Protein AF-A0A819AGT7-F1 (afdb_monomer_lite)

Radius of gyration: 31.46 Å; chains: 1; bounding box: 71×94×58 Å

Sequence (135 aa):
MTSKSKTNLSSFSSIGHLSDLISQKTNNLSRPVTNTNNYESSISIDNIQKMTCSSPMRQQHSNLTVLDVYDEAALIGKDFERIIEAYGTETIRDLVPKVIRILELLELQAAKNEKEADEYIEMKTRIERLEAEKK

Structure (mmCIF, N/CA/C/O backbone):
data_AF-A0A819AGT7-F1
#
_entry.id   AF-A0A819AGT7-F1
#
loop_
_atom_site.group_PDB
_atom_site.id
_atom_site.type_symbol
_atom_site.label_atom_id
_atom_site.label_alt_id
_atom_site.label_comp_id
_atom_site.label_asym_id
_atom_site.label_entity_id
_atom_site.label_seq_id
_atom_site.pdbx_PDB_ins_code
_atom_site.Cartn_x
_atom_site.Cartn_y
_atom_site.Cartn_z
_atom_site.occupancy
_atom_site.B_iso_or_equiv
_atom_site.auth_seq_id
_atom_site.auth_comp_id
_atom_site.auth_asym_id
_atom_site.auth_atom_id
_atom_site.pdbx_PDB_model_num
ATOM 1 N N . MET A 1 1 ? -38.415 -76.285 7.150 1.00 36.94 1 MET A N 1
ATOM 2 C CA . MET A 1 1 ? -37.777 -75.314 8.063 1.00 36.94 1 MET A CA 1
ATOM 3 C C . MET A 1 1 ? -37.946 -73.919 7.470 1.00 36.94 1 MET A C 1
ATOM 5 O O . MET A 1 1 ? -37.541 -73.726 6.337 1.00 36.94 1 MET A O 1
ATOM 9 N N . THR A 1 2 ? -38.648 -73.046 8.216 1.00 37.03 2 THR A N 1
ATOM 10 C CA . THR A 1 2 ? -38.468 -71.573 8.360 1.00 37.03 2 THR A CA 1
ATOM 11 C C . THR A 1 2 ? -38.410 -70.727 7.071 1.00 37.03 2 THR A C 1
ATOM 13 O O . THR A 1 2 ? -37.452 -70.829 6.323 1.00 37.03 2 THR A O 1
ATOM 16 N N . SER A 1 3 ? -39.411 -69.930 6.676 1.00 31.73 3 SER A N 1
ATOM 17 C CA . SER A 1 3 ? -40.025 -68.716 7.275 1.00 31.73 3 SER A CA 1
ATOM 18 C C . SER A 1 3 ? -39.683 -67.455 6.454 1.00 31.73 3 SER A C 1
ATOM 20 O O . SER A 1 3 ? -38.534 -67.050 6.406 1.00 31.73 3 SER A O 1
ATOM 22 N N . LYS A 1 4 ? -40.732 -66.861 5.854 1.00 39.50 4 LYS A N 1
ATOM 23 C CA . LYS A 1 4 ? -41.038 -65.429 5.592 1.00 39.50 4 LYS A CA 1
ATOM 24 C C . LYS A 1 4 ? -39.885 -64.431 5.331 1.00 39.50 4 LYS A C 1
ATOM 26 O O . LYS A 1 4 ? -39.117 -64.154 6.236 1.00 39.50 4 LYS A O 1
ATOM 31 N N . SER A 1 5 ? -39.988 -63.657 4.240 1.00 35.53 5 SER A N 1
ATOM 32 C CA . SER A 1 5 ? -40.469 -62.260 4.334 1.00 35.53 5 SER A CA 1
ATOM 33 C C . SER A 1 5 ? -40.808 -61.654 2.963 1.00 35.53 5 SER A C 1
ATOM 35 O O . SER A 1 5 ? -40.033 -61.748 2.018 1.00 35.53 5 SER A O 1
ATOM 37 N N . LYS A 1 6 ? -41.989 -61.034 2.871 1.00 44.75 6 LYS A N 1
ATOM 38 C CA . LYS A 1 6 ? -42.416 -60.159 1.772 1.00 44.75 6 LYS A CA 1
ATOM 39 C C . LYS A 1 6 ? -41.876 -58.760 2.056 1.00 44.75 6 LYS A C 1
ATOM 41 O O . LYS A 1 6 ? -42.104 -58.272 3.159 1.00 44.75 6 LYS A O 1
ATOM 46 N N . THR A 1 7 ? -41.335 -58.066 1.061 1.00 43.47 7 THR A N 1
ATOM 47 C CA . THR A 1 7 ? -41.346 -56.596 1.063 1.00 43.47 7 THR A CA 1
ATOM 48 C C . THR A 1 7 ? -41.756 -56.073 -0.303 1.00 43.47 7 THR A C 1
ATOM 50 O O . THR A 1 7 ? -41.072 -56.265 -1.304 1.00 43.47 7 THR A O 1
ATOM 53 N N . ASN A 1 8 ? -42.925 -55.435 -0.290 1.00 33.22 8 ASN A N 1
ATOM 54 C CA . ASN A 1 8 ? -43.439 -54.513 -1.290 1.00 33.22 8 ASN A CA 1
ATOM 55 C C . ASN A 1 8 ? -42.349 -53.531 -1.738 1.00 33.22 8 ASN A C 1
ATOM 57 O O . ASN A 1 8 ? -41.789 -52.826 -0.904 1.00 33.22 8 ASN A O 1
ATOM 61 N N . LEU A 1 9 ? -42.131 -53.422 -3.045 1.00 36.72 9 LEU A N 1
ATOM 62 C CA . LEU A 1 9 ? -41.533 -52.242 -3.672 1.00 36.72 9 LEU A CA 1
ATOM 63 C C . LEU A 1 9 ? -42.642 -51.518 -4.439 1.00 36.72 9 LEU A C 1
ATOM 65 O O . LEU A 1 9 ? -42.642 -51.417 -5.661 1.00 36.72 9 LEU A O 1
ATOM 69 N N . SER A 1 10 ? -43.650 -51.075 -3.690 1.00 39.31 10 SER A N 1
ATOM 70 C CA . SER A 1 10 ? -44.588 -50.052 -4.133 1.00 39.31 10 SER A CA 1
ATOM 71 C C . SER A 1 10 ? -43.997 -48.680 -3.803 1.00 39.31 10 SER A C 1
ATOM 73 O O . SER A 1 10 ? -43.658 -48.433 -2.646 1.00 39.31 10 SER A O 1
ATOM 75 N N . SER A 1 11 ? -43.964 -47.810 -4.815 1.00 41.38 11 SER A N 1
ATOM 76 C CA . SER A 1 11 ? -43.754 -46.353 -4.750 1.00 41.38 11 SER A CA 1
ATOM 77 C C . SER A 1 11 ? -42.318 -45.840 -4.908 1.00 41.38 11 SER A C 1
ATOM 79 O O . SER A 1 11 ? -41.652 -45.440 -3.956 1.00 41.38 11 SER A O 1
ATOM 81 N N . PHE A 1 12 ? -41.897 -45.705 -6.169 1.00 42.44 12 PHE A N 1
ATOM 82 C CA . PHE A 1 12 ? -40.980 -44.638 -6.574 1.00 42.44 12 PHE A CA 1
ATOM 83 C C . PHE A 1 12 ? -41.720 -43.292 -6.506 1.00 42.44 12 PHE A C 1
ATOM 85 O O . PHE A 1 12 ? -42.309 -42.855 -7.490 1.00 42.44 12 PHE A O 1
ATOM 92 N N . SER A 1 13 ? -41.683 -42.636 -5.345 1.00 48.53 13 SER A N 1
ATOM 93 C CA . SER A 1 13 ? -42.227 -41.281 -5.156 1.00 48.53 13 SER A CA 1
ATOM 94 C C . SER A 1 13 ? -41.277 -40.406 -4.333 1.00 48.53 13 SER A C 1
ATOM 96 O O . SER A 1 13 ? -41.682 -39.842 -3.324 1.00 48.53 13 SER A O 1
ATOM 98 N N . SER A 1 14 ? -40.000 -40.301 -4.724 1.00 48.81 14 SER A N 1
ATOM 99 C CA . SER A 1 14 ? -39.005 -39.548 -3.933 1.00 48.81 14 SER A CA 1
ATOM 100 C C . SER A 1 14 ? -38.216 -38.470 -4.690 1.00 48.81 14 SER A C 1
ATOM 102 O O . SER A 1 14 ? -37.202 -38.000 -4.182 1.00 48.81 14 SER A O 1
ATOM 104 N N . ILE A 1 15 ? -38.677 -38.022 -5.864 1.00 48.75 15 ILE A N 1
ATOM 105 C CA . ILE A 1 15 ? -38.073 -36.866 -6.568 1.00 48.75 15 ILE A CA 1
ATOM 106 C C . ILE A 1 15 ? -38.764 -35.532 -6.204 1.00 48.75 15 ILE A C 1
ATOM 108 O O . ILE A 1 15 ? -38.208 -34.466 -6.439 1.00 48.75 15 ILE A O 1
ATOM 112 N N . GLY A 1 16 ? -39.919 -35.563 -5.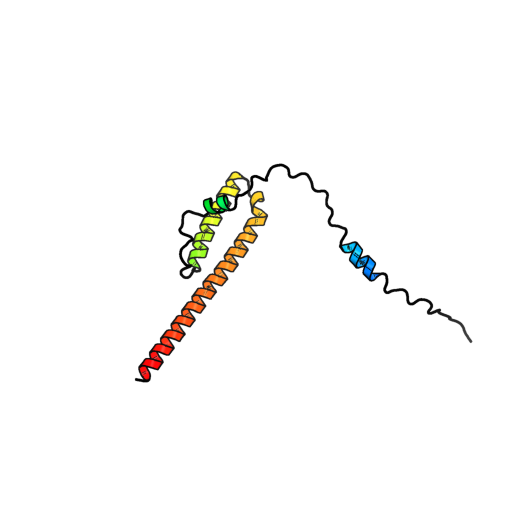527 1.00 51.03 16 GLY A N 1
ATOM 113 C CA . GLY A 1 16 ? -40.652 -34.352 -5.123 1.00 51.03 16 GLY A CA 1
ATOM 114 C C . GLY A 1 16 ? -40.109 -33.614 -3.891 1.00 51.03 16 GLY A C 1
ATOM 115 O O . GLY A 1 16 ? -40.548 -32.509 -3.618 1.00 51.03 16 GLY A O 1
ATOM 116 N N . HIS A 1 17 ? -39.156 -34.179 -3.141 1.00 50.41 17 HIS A N 1
ATOM 117 C CA . HIS A 1 17 ? -38.739 -33.598 -1.853 1.00 50.41 17 HIS A CA 1
ATOM 118 C C . HIS A 1 17 ? -37.545 -32.627 -1.947 1.00 50.41 17 HIS A C 1
ATOM 120 O O . HIS A 1 17 ? -37.251 -31.918 -0.984 1.00 50.41 17 HIS A O 1
ATOM 126 N N . LEU A 1 18 ? -36.848 -32.586 -3.092 1.00 46.69 18 LEU A N 1
ATOM 127 C CA . LEU A 1 18 ? -35.706 -31.686 -3.309 1.00 46.69 18 LEU A CA 1
ATOM 128 C C . LEU A 1 18 ? -36.130 -30.297 -3.809 1.00 46.69 18 LEU A C 1
ATOM 130 O O . LEU A 1 18 ? -35.491 -29.315 -3.435 1.00 46.69 18 LEU A O 1
ATOM 134 N N . SER A 1 19 ? -37.218 -30.182 -4.582 1.00 52.31 19 SER A N 1
ATOM 135 C CA . SER A 1 19 ? -37.770 -28.877 -4.988 1.00 52.31 19 SER A CA 1
ATOM 136 C C . SER A 1 19 ? -38.239 -28.071 -3.780 1.00 52.31 19 SER A C 1
ATOM 138 O O . SER A 1 19 ? -37.937 -26.885 -3.665 1.00 52.31 19 SER A O 1
ATOM 140 N N . ASP A 1 20 ? -38.876 -28.745 -2.824 1.00 53.84 20 ASP A N 1
ATOM 141 C CA . ASP A 1 20 ? -39.436 -28.103 -1.636 1.00 53.84 20 ASP A CA 1
ATOM 142 C C . ASP A 1 20 ? -38.340 -27.635 -0.669 1.00 53.84 20 ASP A C 1
ATOM 144 O O . ASP A 1 20 ? -38.510 -26.632 0.025 1.00 53.84 20 ASP A O 1
ATOM 148 N N . LEU A 1 21 ? -37.180 -28.305 -0.659 1.00 47.47 21 LEU A N 1
ATOM 149 C CA . LEU A 1 21 ? -36.016 -27.889 0.128 1.00 47.47 21 LEU A CA 1
ATOM 150 C C . LEU A 1 21 ? -35.291 -26.682 -0.494 1.00 47.47 21 LEU A C 1
ATOM 152 O O . LEU A 1 21 ? -34.755 -25.843 0.232 1.00 47.47 21 LEU A O 1
ATOM 156 N N . ILE A 1 22 ? -35.304 -26.560 -1.827 1.00 51.69 22 ILE A N 1
ATOM 157 C CA . ILE A 1 22 ? -34.738 -25.408 -2.546 1.00 51.69 22 ILE A CA 1
ATOM 158 C C . ILE A 1 22 ? -35.642 -24.176 -2.376 1.00 51.69 22 ILE A C 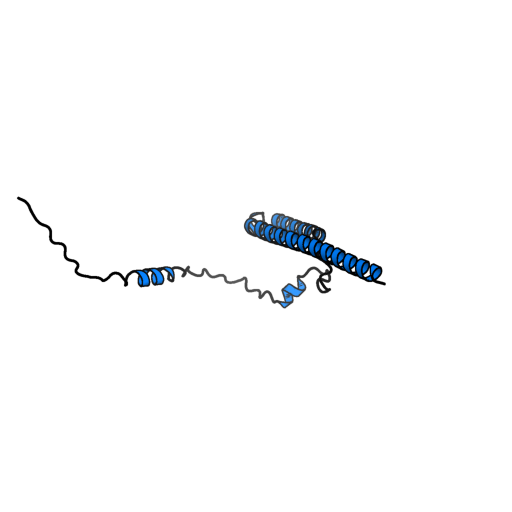1
ATOM 160 O O . ILE A 1 22 ? -35.135 -23.096 -2.071 1.00 51.69 22 ILE A O 1
ATOM 164 N N . SER A 1 23 ? -36.969 -24.334 -2.453 1.00 48.66 23 SER A N 1
ATOM 165 C CA . SER A 1 23 ? -37.925 -23.237 -2.221 1.00 48.66 23 SER A CA 1
ATOM 166 C C . SER A 1 23 ? -37.994 -22.771 -0.761 1.00 48.66 23 SER A C 1
ATOM 168 O O . SER A 1 23 ? -38.273 -21.602 -0.501 1.00 48.66 23 SER A O 1
ATOM 170 N N . GLN A 1 24 ? -37.698 -23.636 0.215 1.00 45.56 24 GLN A N 1
ATOM 171 C CA . GLN A 1 24 ? -37.652 -23.227 1.625 1.00 45.56 24 GLN A CA 1
ATOM 172 C C . GLN A 1 24 ? -36.394 -22.421 1.989 1.00 45.56 24 GLN A C 1
ATOM 174 O O . GLN A 1 24 ? -36.435 -21.623 2.928 1.00 45.56 24 GLN A O 1
ATOM 179 N N . LYS A 1 25 ? -35.292 -22.541 1.230 1.00 47.53 25 LYS A N 1
ATOM 180 C CA . LYS A 1 25 ? -34.066 -21.759 1.479 1.00 47.53 25 LYS A CA 1
ATOM 181 C C . LYS A 1 25 ? -34.145 -20.317 0.957 1.00 47.53 25 LYS A C 1
ATOM 183 O O . LYS A 1 25 ? -33.362 -19.479 1.396 1.00 47.53 25 LYS A O 1
ATOM 188 N N . THR A 1 26 ? -35.108 -19.997 0.090 1.00 48.06 26 THR A N 1
ATOM 189 C CA . THR A 1 26 ? -35.283 -18.647 -0.479 1.00 48.06 26 THR A CA 1
ATOM 190 C C . THR A 1 26 ? -36.274 -17.759 0.280 1.00 48.06 26 THR A C 1
ATOM 192 O O . THR A 1 26 ? -36.392 -16.587 -0.055 1.00 48.06 26 THR A O 1
ATOM 195 N N . ASN A 1 27 ? -36.950 -18.262 1.322 1.00 45.06 27 ASN A N 1
ATOM 196 C CA . ASN A 1 27 ? -38.020 -17.527 2.020 1.00 45.06 27 ASN A CA 1
ATOM 197 C C . ASN A 1 27 ? -37.680 -17.052 3.447 1.00 45.06 27 ASN A C 1
ATOM 199 O O . ASN A 1 27 ? -38.562 -16.582 4.157 1.00 45.06 27 ASN A O 1
ATOM 203 N N . ASN A 1 28 ? -36.413 -17.102 3.872 1.00 47.22 28 ASN A N 1
ATOM 204 C CA . ASN A 1 28 ? -35.987 -16.614 5.194 1.00 47.22 28 ASN A CA 1
ATOM 205 C C . ASN A 1 28 ? -34.991 -15.446 5.126 1.00 47.22 28 ASN A C 1
ATOM 207 O O . ASN A 1 28 ? -33.989 -15.431 5.833 1.00 47.22 28 ASN A O 1
ATOM 211 N N . LEU A 1 29 ? -35.285 -14.434 4.303 1.00 46.97 29 LEU A N 1
ATOM 212 C CA . LEU A 1 29 ? -34.628 -13.124 4.392 1.00 46.97 29 LEU A CA 1
ATOM 213 C C . LEU A 1 29 ? -35.639 -11.962 4.350 1.00 46.97 29 LEU A C 1
ATOM 215 O O . LEU A 1 29 ? -35.412 -10.945 3.712 1.00 46.97 29 LEU A O 1
ATOM 219 N N . SER A 1 30 ? -36.765 -12.095 5.053 1.00 42.97 30 SER A N 1
ATOM 220 C CA . SER A 1 30 ? -37.563 -10.933 5.471 1.00 42.97 30 SER A CA 1
ATOM 221 C C . SER A 1 30 ? -37.317 -10.680 6.954 1.00 42.97 30 SER A C 1
ATOM 223 O O . SER A 1 30 ? -38.073 -11.124 7.814 1.00 42.97 30 SER A O 1
ATOM 225 N N . ARG A 1 31 ? -36.214 -9.990 7.267 1.00 41.44 31 ARG A N 1
ATOM 226 C CA . ARG A 1 31 ? -36.105 -9.286 8.552 1.00 41.44 31 ARG A CA 1
ATOM 227 C C . ARG A 1 31 ? -36.977 -8.028 8.473 1.00 41.44 31 ARG A C 1
ATOM 229 O O . ARG A 1 31 ? -36.971 -7.374 7.430 1.00 41.44 31 ARG A O 1
ATOM 236 N N . PRO A 1 32 ? -37.701 -7.664 9.544 1.00 38.88 32 PRO A N 1
ATOM 237 C CA . PRO A 1 32 ? -38.432 -6.409 9.581 1.00 38.88 32 PRO A CA 1
ATOM 238 C C . PRO A 1 32 ? -37.431 -5.255 9.460 1.00 38.88 32 PRO A C 1
ATOM 240 O O . PRO A 1 32 ? -36.486 -5.155 10.244 1.00 38.88 32 PRO A O 1
ATOM 243 N N . VAL A 1 33 ? -37.629 -4.414 8.445 1.00 39.31 33 VAL A N 1
ATOM 244 C CA . VAL A 1 33 ? -36.900 -3.160 8.251 1.00 39.31 33 VAL A CA 1
ATOM 245 C C . VAL A 1 33 ? -37.268 -2.246 9.415 1.00 39.31 33 VAL A C 1
ATOM 247 O O . VAL A 1 33 ? -38.360 -1.682 9.462 1.00 39.31 33 VAL A O 1
ATOM 250 N N . THR A 1 34 ? -36.378 -2.125 10.396 1.00 42.00 34 THR A N 1
ATOM 251 C CA . THR A 1 34 ? -36.460 -1.035 11.363 1.00 42.00 34 THR A CA 1
ATOM 252 C C . THR A 1 34 ? -36.144 0.255 10.625 1.00 42.00 34 THR A C 1
ATOM 254 O O . THR A 1 34 ? -35.041 0.427 10.117 1.00 42.00 34 THR A O 1
ATOM 257 N N . ASN A 1 35 ? -37.154 1.114 10.564 1.00 38.88 35 ASN A N 1
ATOM 258 C CA . ASN A 1 35 ? -37.131 2.526 10.215 1.00 38.88 35 ASN A CA 1
ATOM 259 C C . ASN A 1 35 ? -35.754 3.200 10.413 1.00 38.88 35 ASN A C 1
ATOM 261 O O . ASN A 1 35 ? -35.394 3.573 11.527 1.00 38.88 35 ASN A O 1
ATOM 265 N N . THR A 1 36 ? -35.009 3.372 9.320 1.00 36.28 36 THR A N 1
ATOM 266 C CA . THR A 1 36 ? -33.834 4.247 9.228 1.00 36.28 36 THR A CA 1
ATOM 267 C C . THR A 1 36 ? -34.243 5.562 8.572 1.00 36.28 36 THR A C 1
ATOM 269 O O . THR A 1 36 ? -33.771 5.906 7.490 1.00 36.28 36 THR A O 1
ATOM 272 N N . ASN A 1 37 ? -35.154 6.302 9.199 1.00 41.25 37 ASN A N 1
ATOM 273 C CA . ASN A 1 37 ? -35.323 7.705 8.853 1.00 41.25 37 ASN A CA 1
ATOM 274 C C . ASN A 1 37 ? -34.125 8.491 9.404 1.00 41.25 37 ASN A C 1
ATOM 276 O O . ASN A 1 37 ? -33.892 8.484 10.613 1.00 41.25 37 ASN A O 1
ATOM 280 N N . ASN A 1 38 ? -33.448 9.204 8.493 1.00 39.31 38 ASN A N 1
ATOM 281 C CA . ASN A 1 38 ? -32.563 10.366 8.708 1.00 39.31 38 ASN A CA 1
ATOM 282 C C . ASN A 1 38 ? -31.050 10.198 8.478 1.00 39.31 38 ASN A C 1
ATOM 284 O O . ASN A 1 38 ? -30.265 10.830 9.180 1.00 39.31 38 ASN A O 1
ATOM 288 N N . TYR A 1 39 ? -30.630 9.472 7.435 1.00 38.66 39 TYR A N 1
ATOM 289 C CA . TYR A 1 39 ? -29.280 9.658 6.861 1.00 38.66 39 TYR A CA 1
ATOM 290 C C . TYR A 1 39 ? -29.250 9.749 5.328 1.00 38.66 39 TYR A C 1
ATOM 292 O O . TYR A 1 39 ? -28.176 9.687 4.739 1.00 38.66 39 TYR A O 1
ATOM 300 N N . GLU A 1 40 ? -30.388 9.963 4.660 1.00 37.44 40 GLU A N 1
ATOM 301 C CA . GLU A 1 40 ? -30.391 10.422 3.263 1.00 37.44 40 GLU A CA 1
ATOM 302 C C . GLU A 1 40 ? -30.163 11.940 3.203 1.00 37.44 40 GLU A C 1
ATOM 304 O O . GLU A 1 40 ? -30.944 12.704 2.643 1.00 37.44 40 GLU A O 1
ATOM 309 N N . SER A 1 41 ? -29.044 12.399 3.759 1.00 44.81 41 SER A N 1
ATOM 310 C CA . SER A 1 41 ? -28.361 13.503 3.095 1.00 44.81 41 SER A CA 1
ATOM 311 C C . SER A 1 41 ? -27.726 12.860 1.878 1.00 44.81 41 SER A C 1
ATOM 313 O O . SER A 1 41 ? -26.721 12.167 2.012 1.00 44.81 41 SER A O 1
ATOM 315 N N . SER A 1 42 ? -28.362 13.008 0.716 1.00 48.53 42 SER A N 1
ATOM 316 C CA . SER A 1 42 ? -27.818 12.578 -0.568 1.00 48.53 42 SER A CA 1
ATOM 317 C C . SER A 1 42 ? -26.338 12.953 -0.623 1.00 48.53 42 SER A C 1
ATOM 319 O O . SER A 1 42 ? -25.992 14.136 -0.728 1.00 48.53 42 SER A O 1
ATOM 321 N N . ILE A 1 43 ? -25.453 11.963 -0.511 1.00 49.66 43 ILE A N 1
ATOM 322 C CA . ILE A 1 43 ? -24.047 12.153 -0.834 1.00 49.66 43 ILE A CA 1
ATOM 323 C C . ILE A 1 43 ? -24.055 12.355 -2.345 1.00 49.66 43 ILE A C 1
ATOM 325 O O . ILE A 1 43 ? -24.042 11.391 -3.106 1.00 49.66 43 ILE A O 1
ATOM 329 N N . SER A 1 44 ? -24.205 13.609 -2.785 1.00 52.25 44 SER A N 1
ATOM 330 C CA . SER A 1 44 ? -24.093 13.928 -4.201 1.00 52.25 44 SER A CA 1
ATOM 331 C C . SER A 1 44 ? -22.732 13.416 -4.647 1.00 52.25 44 SER A C 1
ATOM 333 O O . SER A 1 44 ? -21.734 13.652 -3.962 1.00 52.25 44 SER A O 1
ATOM 335 N N . ILE A 1 45 ? -22.667 12.710 -5.771 1.00 50.56 45 ILE A N 1
ATOM 336 C CA . ILE A 1 45 ? -21.385 12.278 -6.345 1.00 50.56 45 ILE A CA 1
ATOM 337 C C . ILE A 1 45 ? -20.476 13.507 -6.551 1.00 50.56 45 ILE A C 1
ATOM 339 O O . ILE A 1 45 ? -19.268 13.446 -6.323 1.00 50.56 45 ILE A O 1
ATOM 343 N N . ASP A 1 46 ? -21.083 14.666 -6.811 1.00 51.31 46 ASP A N 1
ATOM 344 C CA . ASP A 1 46 ? -20.421 15.972 -6.868 1.00 51.31 46 ASP A CA 1
ATOM 345 C C . ASP A 1 46 ? -19.731 16.373 -5.550 1.00 51.31 46 ASP A C 1
ATOM 347 O O . ASP A 1 46 ? -18.699 17.046 -5.558 1.00 51.31 46 ASP A O 1
ATOM 351 N N . ASN A 1 47 ? -20.273 15.947 -4.404 1.00 46.75 47 ASN A N 1
ATOM 352 C CA . ASN A 1 47 ? -19.721 16.226 -3.079 1.00 46.75 47 ASN A CA 1
ATOM 353 C C . ASN A 1 47 ? -18.551 15.295 -2.730 1.00 46.75 47 ASN A C 1
ATOM 355 O O . ASN A 1 47 ? -17.639 15.734 -2.035 1.00 46.75 47 ASN A O 1
ATOM 359 N N . ILE A 1 48 ? -18.518 14.060 -3.250 1.00 50.88 48 ILE A N 1
ATOM 360 C CA . ILE A 1 48 ? -17.341 13.171 -3.137 1.00 50.88 48 ILE A CA 1
ATOM 361 C C . ILE A 1 48 ? -16.161 13.793 -3.885 1.00 50.88 48 ILE A C 1
ATOM 363 O O . ILE A 1 48 ? -15.044 13.836 -3.377 1.00 50.88 48 ILE A O 1
ATOM 367 N N . GLN A 1 49 ? -16.425 14.375 -5.054 1.00 47.94 49 GLN A N 1
ATOM 368 C CA . GLN A 1 49 ? -15.410 15.041 -5.867 1.00 47.94 49 GLN A CA 1
ATOM 369 C C . GLN A 1 49 ? -14.858 16.330 -5.227 1.00 47.94 49 GLN A C 1
ATOM 371 O O . GLN A 1 49 ? -13.780 16.782 -5.599 1.00 47.94 49 GLN A O 1
ATOM 376 N N . LYS A 1 50 ? -15.572 16.915 -4.254 1.00 49.16 50 LYS A N 1
ATOM 377 C CA . LYS A 1 50 ? -15.087 18.016 -3.399 1.00 49.16 50 LYS A CA 1
ATOM 378 C C . LYS A 1 50 ? -14.325 17.548 -2.156 1.00 49.16 50 LYS A C 1
ATOM 380 O O . LYS A 1 50 ? -13.686 18.371 -1.508 1.00 49.16 50 LYS A O 1
ATOM 385 N N . MET A 1 51 ? -14.417 16.263 -1.822 1.00 49.41 51 MET A N 1
ATOM 386 C CA . MET A 1 51 ? -13.805 15.638 -0.646 1.00 49.41 51 MET A CA 1
ATOM 387 C C . MET A 1 51 ? -12.502 14.901 -0.986 1.00 49.41 51 MET A C 1
ATOM 389 O O . MET A 1 51 ? -11.837 14.386 -0.094 1.00 49.41 51 MET A O 1
ATOM 393 N N . THR A 1 52 ? -12.117 14.862 -2.264 1.00 50.59 52 THR A N 1
ATOM 394 C CA . THR A 1 52 ? -10.787 14.416 -2.678 1.00 50.59 52 THR A CA 1
ATOM 395 C C . THR A 1 52 ? -9.761 15.445 -2.219 1.00 50.59 52 THR A C 1
ATOM 397 O O . THR A 1 52 ? -9.891 16.626 -2.554 1.00 50.59 52 THR A O 1
ATOM 400 N N . CYS A 1 53 ? -8.756 14.995 -1.468 1.00 45.97 53 CYS A N 1
ATOM 401 C CA . CYS A 1 53 ? -7.581 15.773 -1.090 1.00 45.97 53 CYS A CA 1
ATOM 402 C C . CYS A 1 53 ? -7.115 16.630 -2.275 1.00 45.97 53 CYS A C 1
ATOM 404 O O . CYS A 1 53 ? -7.016 16.133 -3.395 1.00 45.97 53 CYS A O 1
ATOM 406 N N . SER A 1 54 ? -6.829 17.912 -2.045 1.00 44.97 54 SER A N 1
ATOM 407 C CA . SER A 1 54 ? -6.398 18.876 -3.068 1.00 44.97 54 SER A CA 1
ATOM 408 C C . SER A 1 54 ? -4.991 18.611 -3.628 1.00 44.97 54 SER A C 1
ATOM 410 O O . SER A 1 54 ? -4.319 19.538 -4.076 1.00 44.97 54 SER A O 1
ATOM 412 N N . SER A 1 55 ? -4.538 17.360 -3.615 1.00 46.28 55 SER A N 1
ATOM 413 C CA . SER A 1 55 ? -3.446 16.901 -4.460 1.00 46.28 55 SER A CA 1
ATOM 414 C C . SER A 1 55 ? -4.017 16.638 -5.855 1.00 46.28 55 SER A C 1
ATOM 416 O O . SER A 1 55 ? -5.125 16.107 -5.970 1.00 46.28 55 SER A O 1
ATOM 418 N N . PRO A 1 56 ? -3.323 17.010 -6.939 1.00 41.72 56 PRO A N 1
ATOM 419 C CA . PRO A 1 56 ? -3.797 16.791 -8.298 1.00 41.72 56 PRO A CA 1
ATOM 420 C C . PRO A 1 56 ? -3.798 15.289 -8.641 1.00 41.72 56 PRO A C 1
ATOM 422 O O . PRO A 1 56 ? -2.989 14.817 -9.426 1.00 41.72 56 PRO A O 1
ATOM 425 N N . MET A 1 57 ? -4.766 14.527 -8.124 1.00 45.84 57 MET A N 1
ATOM 426 C CA . MET A 1 57 ? -5.084 13.143 -8.511 1.00 45.84 57 MET A CA 1
ATOM 427 C C . MET A 1 57 ? -5.787 13.098 -9.886 1.00 45.84 57 MET A C 1
ATOM 429 O O . MET A 1 57 ? -6.772 12.396 -10.103 1.00 45.84 57 MET A O 1
ATOM 433 N N . ARG A 1 58 ? -5.315 13.919 -10.832 1.00 44.25 58 ARG A N 1
ATOM 434 C CA . ARG A 1 58 ? -5.797 14.021 -12.222 1.00 44.25 58 ARG A CA 1
ATOM 435 C C . ARG A 1 58 ? -4.659 14.145 -13.225 1.00 44.25 58 ARG A C 1
ATOM 437 O O . ARG A 1 58 ? -4.809 14.766 -14.274 1.00 44.25 58 ARG A O 1
ATOM 444 N N . GLN A 1 59 ? -3.510 13.570 -12.929 1.00 41.47 59 GLN A N 1
ATOM 445 C CA . GLN A 1 59 ? -2.436 13.468 -13.901 1.00 41.47 59 GLN A CA 1
ATOM 446 C C . GLN A 1 59 ? -1.966 12.026 -13.854 1.00 41.47 59 GLN A C 1
ATOM 448 O O . GLN A 1 59 ? -1.779 11.499 -12.766 1.00 41.47 59 GLN A O 1
ATOM 453 N N . GLN A 1 60 ? -1.967 11.393 -15.033 1.00 41.81 60 GLN A N 1
ATOM 454 C CA . GLN A 1 60 ? -1.460 10.055 -15.355 1.00 41.81 60 GLN A CA 1
ATOM 455 C C . GLN A 1 60 ? -0.700 9.432 -14.187 1.00 41.81 60 GLN A C 1
ATOM 457 O O . GLN A 1 60 ? 0.284 10.041 -13.788 1.00 41.81 60 GLN A O 1
ATOM 462 N N . HIS A 1 61 ? -1.131 8.278 -13.656 1.00 45.75 61 HIS A N 1
ATOM 463 C CA . HIS A 1 61 ? -0.367 7.560 -12.632 1.00 45.75 61 HIS A CA 1
ATOM 464 C C . HIS A 1 61 ? 1.029 7.246 -13.186 1.00 45.75 61 HIS A C 1
ATOM 466 O O . HIS A 1 61 ? 1.268 6.202 -13.786 1.00 45.75 61 HIS A O 1
ATOM 472 N N . SER A 1 62 ? 1.934 8.204 -13.027 1.00 57.81 62 SER A N 1
ATOM 473 C CA . SER A 1 62 ? 3.364 8.037 -13.017 1.00 57.81 62 SER A CA 1
ATOM 474 C C . SER A 1 62 ? 3.612 6.981 -11.960 1.00 57.81 62 SER A C 1
ATOM 476 O O . SER A 1 62 ? 3.264 7.222 -10.809 1.00 57.81 62 SER A O 1
ATOM 478 N N . ASN A 1 63 ? 4.063 5.807 -12.406 1.00 72.44 63 ASN A N 1
ATOM 479 C CA . ASN A 1 63 ? 4.506 4.647 -11.631 1.00 72.44 63 ASN A CA 1
ATOM 480 C C . ASN A 1 63 ? 4.318 4.813 -10.118 1.00 72.44 63 ASN A C 1
ATOM 482 O O . ASN A 1 63 ? 5.222 5.285 -9.438 1.00 72.44 63 ASN A O 1
ATOM 486 N N . LEU A 1 64 ? 3.123 4.472 -9.626 1.00 85.06 64 LEU A N 1
ATOM 487 C CA . LEU A 1 64 ? 2.846 4.446 -8.194 1.00 85.06 64 LEU A CA 1
ATOM 488 C C . LEU A 1 64 ? 3.807 3.446 -7.545 1.00 85.06 64 LEU A C 1
ATOM 490 O O . LEU A 1 64 ? 3.815 2.272 -7.925 1.00 85.06 64 LEU A O 1
ATOM 494 N N . THR A 1 65 ? 4.613 3.939 -6.613 1.00 91.88 65 THR A N 1
ATOM 495 C CA . THR A 1 65 ? 5.648 3.169 -5.929 1.00 91.88 65 THR A CA 1
ATOM 496 C C . THR A 1 65 ? 5.140 2.611 -4.613 1.00 91.88 65 THR A C 1
ATOM 498 O O . THR A 1 65 ? 4.131 3.058 -4.061 1.00 91.88 65 THR A O 1
ATOM 501 N N . VAL A 1 66 ? 5.870 1.643 -4.068 1.00 94.00 66 VAL A N 1
ATOM 502 C CA . VAL A 1 66 ? 5.602 1.133 -2.717 1.00 94.00 66 VAL A CA 1
ATOM 503 C C . VAL A 1 66 ? 5.728 2.247 -1.661 1.00 94.00 66 VAL A C 1
ATOM 505 O O . VAL A 1 66 ? 4.963 2.270 -0.699 1.00 94.00 66 VAL A O 1
ATOM 508 N N . LEU A 1 67 ? 6.643 3.205 -1.855 1.00 93.88 67 LEU A N 1
ATOM 509 C CA . LEU A 1 67 ? 6.825 4.345 -0.947 1.00 93.88 67 LEU A CA 1
ATOM 510 C C . LEU A 1 67 ? 5.590 5.248 -0.902 1.00 93.88 67 LEU A C 1
ATOM 512 O O . LEU A 1 67 ? 5.158 5.623 0.186 1.00 93.88 67 LEU A O 1
ATOM 516 N N . ASP A 1 68 ? 4.976 5.511 -2.057 1.00 93.38 68 ASP A N 1
ATOM 517 C CA . ASP A 1 68 ? 3.754 6.317 -2.126 1.00 93.38 68 ASP A CA 1
ATOM 518 C C . ASP A 1 68 ? 2.613 5.670 -1.317 1.00 93.38 68 ASP A C 1
ATOM 520 O O . ASP A 1 68 ? 1.841 6.355 -0.648 1.00 93.38 68 ASP A O 1
ATOM 524 N N . VAL A 1 69 ? 2.523 4.333 -1.318 1.00 94.50 69 VAL A N 1
ATOM 525 C CA . VAL A 1 69 ? 1.525 3.595 -0.521 1.00 94.50 69 VAL A CA 1
ATOM 526 C C . VAL A 1 69 ? 1.769 3.765 0.978 1.00 94.50 69 VAL A C 1
ATOM 528 O O . VAL A 1 69 ? 0.808 3.920 1.735 1.00 94.50 69 VAL A O 1
ATOM 531 N N . TYR A 1 70 ? 3.030 3.762 1.418 1.00 96.50 70 TYR A N 1
ATOM 532 C CA . TYR A 1 70 ? 3.377 3.981 2.823 1.00 96.50 70 TYR A CA 1
ATOM 533 C C . TYR A 1 70 ? 3.055 5.404 3.292 1.00 96.50 70 TYR A C 1
ATOM 535 O O . TYR A 1 70 ? 2.532 5.574 4.398 1.00 96.50 70 TYR A O 1
ATOM 543 N N . ASP A 1 71 ? 3.308 6.409 2.455 1.00 95.75 71 ASP A N 1
ATOM 544 C CA . ASP A 1 71 ? 2.989 7.802 2.772 1.00 95.75 71 ASP A CA 1
ATOM 545 C C . ASP A 1 71 ? 1.473 8.009 2.913 1.00 95.75 71 ASP A C 1
ATOM 547 O O . ASP A 1 71 ? 1.005 8.572 3.909 1.00 95.75 71 ASP A O 1
ATOM 551 N N . GLU A 1 72 ? 0.682 7.472 1.981 1.00 94.81 72 GLU A N 1
ATOM 552 C CA . GLU A 1 72 ? -0.782 7.541 2.053 1.00 94.81 72 GLU A CA 1
ATOM 553 C C . GLU A 1 72 ? -1.342 6.737 3.239 1.00 94.81 72 GLU A C 1
ATOM 555 O O . GLU A 1 72 ? -2.244 7.200 3.944 1.00 94.81 72 GLU A O 1
ATOM 560 N N . ALA A 1 73 ? -0.774 5.564 3.539 1.00 97.19 73 ALA A N 1
ATOM 561 C CA . ALA A 1 73 ? -1.152 4.775 4.710 1.00 97.19 73 ALA A CA 1
ATOM 562 C C . ALA A 1 73 ? -0.934 5.547 6.023 1.00 97.19 73 ALA A C 1
ATOM 564 O O . ALA A 1 73 ? -1.764 5.466 6.933 1.00 97.19 73 ALA A O 1
ATOM 565 N N . ALA A 1 74 ? 0.144 6.330 6.120 1.00 95.69 74 ALA A N 1
ATOM 566 C CA . ALA A 1 74 ? 0.420 7.156 7.290 1.00 95.69 74 ALA A CA 1
ATOM 567 C C . ALA A 1 74 ? -0.608 8.287 7.462 1.00 95.69 74 ALA A C 1
ATOM 569 O O . ALA A 1 74 ? -1.011 8.588 8.589 1.00 95.69 74 ALA A O 1
ATOM 570 N N . LEU A 1 75 ? -1.062 8.902 6.364 1.00 96.69 75 LEU A N 1
ATOM 571 C CA . LEU A 1 75 ? -2.129 9.908 6.401 1.00 96.69 75 LEU A CA 1
ATOM 572 C C . LEU A 1 75 ? -3.456 9.293 6.859 1.00 96.69 75 LEU A C 1
ATOM 574 O O . LEU A 1 75 ? -4.101 9.823 7.763 1.00 96.69 75 LEU A O 1
ATOM 578 N N . ILE A 1 76 ? -3.810 8.128 6.316 1.00 97.12 76 ILE A N 1
ATOM 579 C CA . ILE A 1 76 ? -5.007 7.379 6.717 1.00 97.12 76 ILE A CA 1
ATOM 580 C C . ILE A 1 76 ? -4.945 6.983 8.203 1.00 97.12 76 ILE A C 1
ATOM 582 O O . ILE A 1 76 ? -5.940 7.100 8.919 1.00 97.12 76 ILE A O 1
ATOM 586 N N . GLY A 1 77 ? -3.779 6.551 8.694 1.00 96.62 77 GLY A N 1
ATOM 587 C CA . GLY A 1 77 ? -3.570 6.218 10.106 1.00 96.62 77 GLY A CA 1
ATOM 588 C C . GLY A 1 77 ? -3.857 7.397 11.039 1.00 96.62 77 GLY A C 1
ATOM 589 O O . GLY A 1 77 ? -4.594 7.242 12.012 1.00 96.62 77 GLY A O 1
ATOM 590 N N . LYS A 1 78 ? -3.374 8.598 10.693 1.00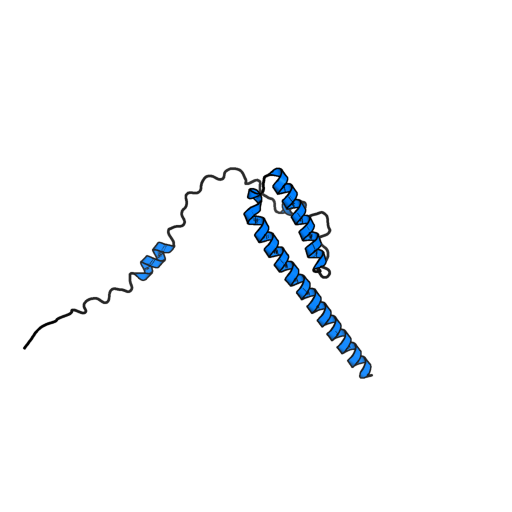 96.88 78 LYS A N 1
ATOM 591 C CA . LYS A 1 78 ? -3.669 9.833 11.444 1.00 96.88 78 LYS A CA 1
ATOM 592 C C . LYS A 1 78 ? -5.155 10.179 11.443 1.00 96.88 78 LYS A C 1
ATOM 594 O O . LYS A 1 78 ? -5.680 10.692 12.430 1.00 96.88 78 LYS A O 1
ATOM 599 N N . ASP A 1 79 ? -5.855 9.916 10.346 1.00 96.56 79 ASP A N 1
ATOM 600 C CA . ASP A 1 79 ? -7.299 10.144 10.271 1.00 96.56 79 ASP A CA 1
ATOM 601 C C . ASP A 1 79 ? -8.058 9.189 11.189 1.00 96.56 79 ASP A C 1
ATOM 603 O O . ASP A 1 79 ? -8.973 9.610 11.899 1.00 96.56 79 ASP A O 1
ATOM 607 N N . PHE A 1 80 ? -7.635 7.926 11.250 1.00 96.94 80 PHE A N 1
ATOM 608 C CA . PHE A 1 80 ? -8.167 6.973 12.216 1.00 96.94 80 PHE A CA 1
ATOM 609 C C . PHE A 1 80 ? -7.889 7.381 13.658 1.00 96.94 80 PHE A C 1
ATOM 611 O O . PHE A 1 80 ? -8.811 7.307 14.465 1.00 96.94 80 PHE A O 1
ATOM 618 N N . GLU A 1 81 ? -6.690 7.867 13.981 1.00 96.75 81 GLU A N 1
ATOM 619 C CA . GLU A 1 81 ? -6.380 8.407 15.313 1.00 96.75 81 GLU A CA 1
ATOM 620 C C . GLU A 1 81 ? -7.348 9.535 15.692 1.00 96.75 81 GLU A C 1
ATOM 622 O O . GLU A 1 81 ? -8.001 9.456 16.732 1.00 96.75 81 GLU A O 1
ATOM 627 N N . ARG A 1 82 ? -7.557 10.518 14.804 1.00 96.94 82 ARG A N 1
ATOM 628 C CA . ARG A 1 82 ? -8.515 11.616 15.037 1.00 96.94 82 ARG A CA 1
ATOM 629 C C . ARG A 1 82 ? -9.949 11.122 15.243 1.00 96.94 82 ARG A C 1
ATOM 631 O O . ARG A 1 82 ? -10.682 11.665 16.068 1.00 96.94 82 ARG A O 1
ATOM 638 N N . ILE A 1 83 ? -10.373 10.102 14.496 1.00 96.44 83 ILE A N 1
ATOM 639 C CA . ILE A 1 83 ? -11.711 9.511 14.648 1.00 96.44 83 ILE A CA 1
ATOM 640 C C . ILE A 1 83 ? -11.824 8.758 15.978 1.00 96.44 83 ILE A C 1
ATOM 642 O O . ILE A 1 83 ? -12.843 8.887 16.657 1.00 96.44 83 ILE A O 1
ATOM 646 N N . ILE A 1 84 ? -10.795 8.003 16.369 1.00 95.81 84 ILE A N 1
ATOM 647 C CA . ILE A 1 84 ? -10.746 7.301 17.657 1.00 95.81 84 ILE A CA 1
ATOM 648 C C . ILE A 1 84 ? -10.833 8.307 18.806 1.00 95.81 84 ILE A C 1
ATOM 650 O O . ILE A 1 84 ? -11.611 8.095 19.734 1.00 95.81 84 ILE A O 1
ATOM 654 N N . GLU A 1 85 ? -10.074 9.400 18.739 1.00 96.94 85 GLU A N 1
ATOM 655 C CA . GLU A 1 85 ? -10.086 10.457 19.755 1.00 96.94 85 GLU A CA 1
ATOM 656 C C . GLU A 1 85 ? -11.475 11.091 19.915 1.00 96.94 85 GLU A C 1
ATOM 658 O O . GLU A 1 85 ? -11.896 11.380 21.034 1.00 96.94 85 GLU A O 1
ATOM 663 N N . ALA A 1 86 ? -12.208 11.281 18.814 1.00 97.12 86 ALA A N 1
ATOM 664 C CA . ALA A 1 86 ? -13.509 11.947 18.826 1.00 97.12 86 ALA A CA 1
ATOM 665 C C . ALA A 1 86 ? -14.695 11.017 19.153 1.00 97.12 86 ALA A C 1
ATOM 667 O O . ALA A 1 86 ? -15.647 11.447 19.805 1.00 97.12 86 ALA A O 1
ATOM 668 N N . TYR A 1 87 ? -14.665 9.762 18.694 1.00 95.69 87 TYR A N 1
ATOM 669 C CA . TYR A 1 87 ? -15.829 8.860 18.705 1.00 95.69 87 TYR A CA 1
ATOM 670 C C . TYR A 1 87 ? -15.556 7.492 19.346 1.00 95.69 87 TYR A C 1
ATOM 672 O O . TYR A 1 87 ? -16.451 6.647 19.403 1.00 95.69 87 TYR A O 1
ATOM 680 N N . GLY A 1 88 ? -14.339 7.253 19.834 1.00 93.25 88 GLY A N 1
ATOM 681 C CA . GLY A 1 88 ? -13.925 5.979 20.412 1.00 93.25 88 GLY A CA 1
ATOM 682 C C . GLY A 1 88 ? -13.596 4.903 19.370 1.00 93.25 88 GLY A C 1
ATOM 683 O O . GLY A 1 88 ? -13.990 4.961 18.203 1.00 93.25 88 GLY A O 1
ATOM 684 N N . THR A 1 89 ? -12.867 3.879 19.816 1.00 93.75 89 THR A N 1
ATOM 685 C CA . THR A 1 89 ? -12.286 2.816 18.972 1.00 93.75 89 THR A CA 1
ATOM 686 C C . THR A 1 89 ? -13.314 1.941 18.262 1.00 93.75 89 THR A C 1
ATOM 688 O O . THR A 1 89 ? -13.071 1.479 17.146 1.00 93.75 89 THR A O 1
ATOM 691 N N . GLU A 1 90 ? -14.480 1.729 18.874 1.00 95.88 90 GLU A N 1
ATOM 692 C CA . GLU A 1 90 ? -15.516 0.837 18.339 1.00 95.88 90 GLU A CA 1
ATOM 693 C C . GLU A 1 90 ? -16.053 1.301 16.982 1.00 95.88 90 GLU A C 1
ATOM 695 O O . GLU A 1 90 ? -16.455 0.475 16.164 1.00 95.88 90 GLU A O 1
ATOM 700 N N . THR A 1 91 ? -15.991 2.607 16.712 1.00 92.75 91 THR A N 1
ATOM 701 C CA . THR A 1 91 ? -16.486 3.219 15.473 1.00 92.75 91 THR A CA 1
ATOM 702 C C . THR A 1 91 ? -15.749 2.710 14.232 1.00 92.75 91 THR A C 1
ATOM 704 O O . THR A 1 91 ? -16.350 2.591 13.165 1.00 92.75 91 THR A O 1
ATOM 707 N N . ILE A 1 92 ? -14.461 2.373 14.353 1.00 95.31 92 ILE A N 1
ATOM 708 C CA . ILE A 1 92 ? -13.631 1.962 13.209 1.00 95.31 92 ILE A CA 1
ATOM 709 C C . ILE A 1 92 ? -13.108 0.529 13.310 1.00 95.31 92 ILE A C 1
ATOM 711 O O . ILE A 1 92 ? -12.460 0.061 12.373 1.00 95.31 92 ILE A O 1
ATOM 715 N N . ARG A 1 93 ? -13.393 -0.182 14.408 1.00 95.06 93 ARG A N 1
ATOM 716 C CA . ARG A 1 93 ? -12.863 -1.526 14.698 1.00 95.06 93 ARG A CA 1
ATOM 717 C C . ARG A 1 93 ? -12.997 -2.493 13.519 1.00 95.06 93 ARG A C 1
ATOM 719 O O . ARG A 1 93 ? -12.062 -3.223 13.211 1.00 95.06 93 ARG A O 1
ATOM 726 N N . ASP A 1 94 ? -14.136 -2.457 12.833 1.00 96.00 94 ASP A N 1
ATOM 727 C CA . ASP A 1 94 ? -14.426 -3.362 11.716 1.00 96.00 94 ASP A CA 1
ATOM 728 C C . ASP A 1 94 ? -14.008 -2.775 10.346 1.00 96.00 94 ASP A C 1
ATOM 730 O O . ASP A 1 94 ? -14.025 -3.479 9.330 1.00 96.00 94 ASP A O 1
ATOM 734 N N . LEU A 1 95 ? -13.641 -1.488 10.297 1.00 96.50 95 LEU A N 1
ATOM 735 C CA . LEU A 1 95 ? -13.174 -0.781 9.100 1.00 96.50 95 LEU A CA 1
ATOM 736 C C . LEU A 1 95 ? -11.654 -0.874 8.942 1.00 96.50 95 LEU A C 1
ATOM 738 O O . LEU A 1 95 ? -11.183 -1.172 7.845 1.00 96.50 95 LEU A O 1
ATOM 742 N N . VAL A 1 96 ? -10.897 -0.671 10.025 1.00 95.50 96 VAL A N 1
ATOM 743 C CA . VAL A 1 96 ? -9.423 -0.667 10.011 1.00 95.50 96 VAL A CA 1
ATOM 744 C C . VAL A 1 96 ? -8.844 -1.923 9.344 1.00 95.50 96 VAL A C 1
ATOM 746 O O . VAL A 1 96 ? -8.041 -1.768 8.425 1.00 95.50 96 VAL A O 1
ATOM 749 N N . PRO A 1 97 ? -9.290 -3.158 9.663 1.00 96.81 97 PRO A N 1
ATOM 750 C CA . PRO A 1 97 ? -8.759 -4.360 9.016 1.00 96.81 97 PRO A CA 1
ATOM 751 C C . PRO A 1 97 ? -9.025 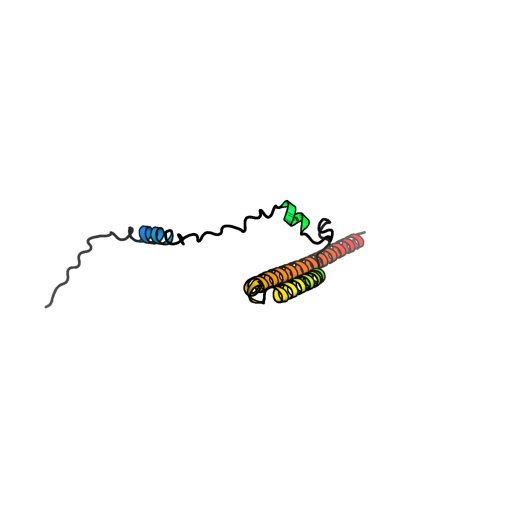-4.413 7.506 1.00 96.81 97 PRO A C 1
ATOM 753 O O . PRO A 1 97 ? -8.227 -4.963 6.751 1.00 96.81 97 PRO A O 1
ATOM 756 N N . LYS A 1 98 ? -10.139 -3.833 7.038 1.00 97.88 98 LYS A N 1
ATOM 757 C CA . LYS A 1 98 ? -10.470 -3.780 5.605 1.00 97.88 98 LYS A CA 1
ATOM 758 C C . LYS A 1 98 ? -9.568 -2.798 4.871 1.00 97.88 98 LYS A C 1
ATOM 760 O O . LYS A 1 98 ? -9.147 -3.082 3.755 1.00 97.88 98 LYS A O 1
ATOM 765 N N . VAL A 1 99 ? -9.266 -1.662 5.496 1.00 97.81 99 VAL A N 1
ATOM 766 C CA . VAL A 1 99 ? -8.376 -0.650 4.920 1.00 97.81 99 VAL A CA 1
ATOM 767 C C . VAL A 1 99 ? -6.935 -1.147 4.892 1.00 97.81 99 VAL A C 1
ATOM 769 O O . VAL A 1 99 ? -6.304 -1.041 3.847 1.00 97.81 99 VAL A O 1
ATOM 772 N N . ILE A 1 100 ? -6.465 -1.805 5.958 1.00 97.56 100 ILE A N 1
ATOM 773 C CA . ILE A 1 100 ? -5.172 -2.510 5.955 1.00 97.56 100 ILE A CA 1
ATOM 774 C C . ILE A 1 100 ? -5.117 -3.492 4.784 1.00 97.56 100 ILE A C 1
ATOM 776 O O . ILE A 1 100 ? -4.185 -3.445 3.989 1.00 97.56 100 ILE A O 1
ATOM 780 N N . ARG A 1 101 ? -6.159 -4.314 4.602 1.00 97.94 101 ARG A N 1
ATOM 781 C CA . ARG A 1 101 ? -6.190 -5.288 3.507 1.00 97.94 101 ARG A CA 1
ATOM 782 C C . ARG A 1 101 ? -6.070 -4.645 2.122 1.00 97.94 101 ARG A C 1
ATOM 784 O O . ARG A 1 101 ? -5.450 -5.219 1.231 1.00 97.94 101 ARG A O 1
ATOM 791 N N . ILE A 1 102 ? -6.692 -3.488 1.918 1.00 98.12 102 ILE A N 1
ATOM 792 C CA . ILE A 1 102 ? -6.607 -2.758 0.648 1.00 98.12 102 ILE A CA 1
ATOM 793 C C . ILE A 1 102 ? -5.203 -2.177 0.455 1.00 98.12 102 ILE A C 1
ATOM 795 O O . ILE A 1 102 ? -4.665 -2.287 -0.643 1.00 98.12 102 ILE A O 1
ATOM 799 N N . LEU A 1 103 ? -4.599 -1.617 1.506 1.00 97.69 103 LEU A N 1
ATOM 800 C CA . LEU A 1 103 ? -3.236 -1.083 1.460 1.00 97.69 103 LEU A CA 1
ATOM 801 C C . LEU A 1 103 ? -2.204 -2.181 1.162 1.00 97.69 103 LEU A C 1
ATOM 803 O O . LEU A 1 103 ? -1.356 -1.984 0.301 1.00 97.69 103 LEU A O 1
ATOM 807 N N . GLU A 1 104 ? -2.341 -3.369 1.758 1.00 97.06 104 GLU A N 1
ATOM 808 C CA . GLU A 1 104 ? -1.505 -4.541 1.440 1.00 97.06 104 GLU A CA 1
ATOM 809 C C . GLU A 1 104 ? -1.622 -4.964 -0.034 1.00 97.06 104 GLU A C 1
ATOM 811 O O . GLU A 1 104 ? -0.638 -5.309 -0.687 1.00 97.06 104 GLU A O 1
ATOM 816 N N . LEU A 1 105 ? -2.848 -4.981 -0.571 1.00 97.25 105 LEU A N 1
ATOM 817 C CA . LEU A 1 105 ? -3.084 -5.318 -1.977 1.00 97.25 105 LEU A CA 1
ATOM 818 C C . LEU A 1 105 ? -2.486 -4.265 -2.913 1.00 97.25 105 LEU A C 1
ATOM 820 O O . LEU A 1 105 ? -1.964 -4.615 -3.972 1.00 97.25 105 LEU A O 1
ATOM 824 N N . LEU A 1 106 ? -2.565 -2.993 -2.523 1.00 96.00 106 LEU A N 1
ATOM 825 C CA . LEU A 1 106 ? -1.999 -1.889 -3.279 1.00 96.00 106 LEU A CA 1
ATOM 826 C C . LEU A 1 106 ? -0.469 -1.935 -3.269 1.00 96.00 106 LEU A C 1
ATOM 828 O O . LEU A 1 106 ? 0.130 -1.794 -4.328 1.00 96.00 106 LEU A O 1
ATOM 832 N N . GLU A 1 107 ? 0.149 -2.215 -2.121 1.00 95.94 107 GLU A N 1
ATOM 833 C CA . GLU A 1 107 ? 1.596 -2.425 -1.998 1.00 95.94 107 GLU A CA 1
ATOM 834 C C . GLU A 1 107 ? 2.070 -3.565 -2.903 1.00 95.94 107 GLU A C 1
ATOM 836 O O . GLU A 1 107 ? 3.023 -3.401 -3.665 1.00 95.94 107 GLU A O 1
ATOM 841 N N . LEU A 1 108 ? 1.367 -4.703 -2.893 1.00 95.81 108 LEU A N 1
ATOM 842 C CA . LEU A 1 108 ? 1.706 -5.830 -3.760 1.00 95.81 108 LEU A CA 1
ATOM 843 C C . LEU A 1 108 ? 1.636 -5.445 -5.243 1.00 95.81 108 LEU A C 1
ATOM 845 O O . LEU A 1 108 ? 2.492 -5.848 -6.032 1.00 95.81 108 LEU A O 1
ATOM 849 N N . GLN A 1 109 ? 0.615 -4.681 -5.632 1.00 94.69 109 GLN A N 1
ATOM 850 C CA . GLN A 1 109 ? 0.465 -4.240 -7.013 1.00 94.69 109 GLN A CA 1
ATOM 851 C C . GLN A 1 109 ? 1.521 -3.197 -7.403 1.00 94.69 109 GLN A C 1
ATOM 853 O O . GLN A 1 109 ? 2.021 -3.249 -8.525 1.00 94.69 109 GLN A O 1
ATOM 858 N N . ALA A 1 110 ? 1.885 -2.294 -6.490 1.00 93.75 110 ALA A N 1
ATOM 859 C CA . ALA A 1 110 ? 2.941 -1.305 -6.683 1.00 93.75 110 ALA A CA 1
ATOM 860 C C . ALA A 1 110 ? 4.299 -1.989 -6.893 1.00 93.75 110 ALA A C 1
ATOM 862 O O . ALA A 1 110 ? 4.931 -1.799 -7.929 1.00 93.75 110 ALA A O 1
ATOM 863 N N . ALA A 1 111 ? 4.677 -2.892 -5.983 1.00 93.19 111 ALA A N 1
ATOM 864 C CA . ALA A 1 111 ? 5.921 -3.657 -6.066 1.00 93.19 111 ALA A CA 1
ATOM 865 C C . ALA A 1 111 ? 5.993 -4.502 -7.346 1.00 93.19 111 ALA A C 1
ATOM 867 O O . ALA A 1 111 ? 7.035 -4.611 -7.995 1.00 93.19 111 ALA A O 1
ATOM 868 N N . LYS A 1 112 ? 4.866 -5.110 -7.734 1.00 94.25 112 LYS A N 1
ATOM 869 C CA . LYS A 1 112 ? 4.774 -5.870 -8.980 1.00 94.25 112 LYS A CA 1
ATOM 870 C C . LYS A 1 112 ? 4.987 -4.970 -10.199 1.00 94.25 112 LYS A C 1
ATOM 872 O O . LYS A 1 112 ? 5.733 -5.355 -11.093 1.00 94.25 112 LYS A O 1
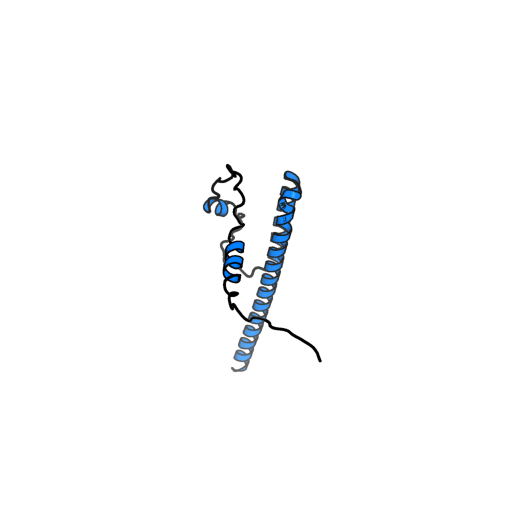ATOM 877 N N . ASN A 1 113 ? 4.355 -3.799 -10.235 1.00 90.62 113 ASN A N 1
ATOM 878 C CA . ASN A 1 113 ? 4.498 -2.859 -11.344 1.00 90.62 113 ASN A CA 1
ATOM 879 C C . ASN A 1 113 ? 5.933 -2.336 -11.470 1.00 90.62 113 ASN A C 1
ATOM 881 O O . ASN A 1 113 ? 6.435 -2.237 -12.585 1.00 90.62 113 ASN A O 1
ATOM 885 N N . GLU A 1 114 ? 6.596 -2.024 -10.353 1.00 90.88 114 GLU A N 1
ATOM 886 C CA . GLU A 1 114 ? 8.008 -1.618 -10.342 1.00 90.88 114 GLU A CA 1
ATOM 887 C C . GLU A 1 114 ? 8.893 -2.709 -10.942 1.00 90.88 114 GLU A C 1
ATOM 889 O O . GLU A 1 114 ? 9.666 -2.450 -11.861 1.00 90.88 114 GLU A O 1
ATOM 894 N N . LYS A 1 115 ? 8.700 -3.956 -10.506 1.00 92.06 115 LYS A N 1
ATOM 895 C CA . LYS A 1 115 ? 9.436 -5.097 -11.048 1.00 92.06 115 LYS A CA 1
ATOM 896 C C . LYS A 1 115 ? 9.198 -5.287 -12.550 1.00 92.06 115 LYS A C 1
ATOM 898 O O . LYS A 1 115 ? 10.147 -5.506 -13.297 1.00 92.06 115 LYS A O 1
ATOM 903 N N . GLU A 1 116 ? 7.947 -5.225 -13.002 1.00 91.38 116 GLU A N 1
ATOM 904 C CA . GLU A 1 116 ? 7.616 -5.347 -14.428 1.00 91.38 116 GLU A CA 1
ATOM 905 C C . GLU A 1 116 ? 8.222 -4.197 -15.250 1.00 91.38 116 GLU A C 1
ATOM 907 O O . GLU A 1 116 ? 8.677 -4.413 -16.376 1.00 91.38 116 GLU A O 1
ATOM 912 N N . ALA A 1 117 ? 8.272 -2.985 -14.691 1.00 88.81 117 ALA A N 1
ATOM 913 C CA . ALA A 1 117 ? 8.923 -1.841 -15.319 1.00 88.81 117 ALA A CA 1
ATOM 914 C C . ALA A 1 117 ? 10.443 -2.040 -15.433 1.00 88.81 117 ALA A C 1
ATOM 916 O O . ALA A 1 117 ? 11.008 -1.771 -16.496 1.00 88.81 117 ALA A O 1
ATOM 917 N N . ASP A 1 118 ? 11.090 -2.559 -14.389 1.00 89.56 118 ASP A N 1
ATOM 918 C CA . ASP A 1 118 ? 12.521 -2.877 -14.397 1.00 89.56 118 ASP A CA 1
ATOM 919 C C . ASP A 1 118 ? 12.855 -3.954 -15.440 1.00 89.56 118 ASP A C 1
ATOM 921 O O . ASP A 1 118 ? 13.758 -3.767 -16.258 1.00 89.56 118 ASP A O 1
ATOM 925 N N . GLU A 1 119 ? 12.081 -5.045 -15.482 1.00 93.00 119 GLU A N 1
ATOM 926 C CA . GLU A 1 119 ? 12.235 -6.115 -16.480 1.00 93.00 119 GLU A CA 1
ATOM 927 C C . GLU A 1 119 ? 12.039 -5.586 -17.911 1.00 93.00 119 GLU A C 1
ATOM 929 O O . GLU A 1 119 ? 12.790 -5.933 -18.831 1.00 93.00 119 GLU A O 1
ATOM 934 N N . TYR A 1 120 ? 11.058 -4.701 -18.114 1.00 92.38 120 TYR A N 1
ATOM 935 C CA . TYR A 1 120 ? 10.831 -4.047 -19.400 1.00 92.38 120 TYR A CA 1
ATOM 936 C C . TYR A 1 120 ? 12.030 -3.187 -19.827 1.00 92.38 120 TYR A C 1
ATOM 938 O O . TYR A 1 120 ? 12.467 -3.260 -20.982 1.00 92.38 120 TYR A O 1
ATOM 946 N N . ILE A 1 121 ? 12.588 -2.393 -18.908 1.00 92.06 121 ILE A N 1
ATOM 947 C CA . ILE A 1 121 ? 13.773 -1.563 -19.166 1.00 92.06 121 ILE A CA 1
ATOM 948 C C . ILE A 1 121 ? 14.986 -2.442 -19.489 1.00 92.06 121 ILE A C 1
ATOM 950 O O . ILE A 1 121 ? 15.716 -2.147 -20.443 1.00 92.06 121 ILE A O 1
ATOM 954 N N . GLU A 1 122 ? 15.192 -3.536 -18.755 1.00 93.88 122 GLU A N 1
ATOM 955 C CA . GLU A 1 122 ? 16.280 -4.485 -19.004 1.00 93.88 122 GLU A CA 1
ATOM 956 C C . GLU A 1 122 ? 16.170 -5.111 -20.401 1.00 93.88 122 GLU A C 1
ATOM 958 O O . GLU A 1 122 ? 17.128 -5.068 -21.183 1.00 93.88 122 GLU A O 1
ATOM 963 N N . MET A 1 123 ? 14.992 -5.638 -20.758 1.00 93.88 123 MET A N 1
ATOM 964 C CA . MET A 1 123 ? 14.753 -6.210 -22.086 1.00 93.88 123 MET A CA 1
ATOM 965 C C . MET A 1 123 ? 15.005 -5.191 -23.192 1.00 93.88 123 MET A C 1
ATOM 967 O O . MET A 1 123 ? 15.690 -5.500 -24.171 1.00 93.88 123 MET A O 1
ATOM 971 N N . LYS A 1 124 ? 14.481 -3.971 -23.040 1.00 93.25 124 LYS A N 1
ATOM 972 C CA . LYS A 1 124 ? 14.663 -2.903 -24.023 1.00 93.25 124 LYS A CA 1
ATOM 973 C C . LYS A 1 124 ? 16.144 -2.567 -24.208 1.00 93.25 124 LYS A C 1
ATOM 975 O O . LYS A 1 124 ? 16.631 -2.541 -25.336 1.00 93.25 124 LYS A O 1
ATOM 980 N N . THR A 1 125 ? 16.879 -2.427 -23.107 1.00 93.31 125 THR A N 1
ATOM 981 C CA . THR A 1 125 ? 18.329 -2.182 -23.117 1.00 93.31 125 THR A CA 1
ATOM 982 C C . THR A 1 125 ? 19.078 -3.320 -23.812 1.00 93.31 125 THR A C 1
ATOM 984 O O . THR A 1 125 ? 20.013 -3.098 -24.587 1.00 93.31 125 THR A O 1
ATOM 987 N N . ARG A 1 126 ? 18.662 -4.572 -23.581 1.00 94.00 126 ARG A N 1
ATOM 988 C CA . ARG A 1 126 ? 19.276 -5.736 -24.224 1.00 94.00 126 ARG A CA 1
ATOM 989 C C . ARG A 1 126 ? 19.053 -5.743 -25.734 1.00 94.00 126 ARG A C 1
ATOM 991 O O . ARG A 1 126 ? 19.994 -6.071 -26.460 1.00 94.00 126 ARG A O 1
ATOM 998 N N . ILE A 1 127 ? 17.849 -5.393 -26.188 1.00 94.69 127 ILE A N 1
ATOM 999 C CA . ILE A 1 127 ? 17.515 -5.254 -27.612 1.00 94.69 127 ILE A CA 1
ATOM 1000 C C . ILE A 1 127 ? 18.394 -4.174 -28.245 1.00 94.69 127 ILE A C 1
ATOM 1002 O O . ILE A 1 127 ? 19.099 -4.470 -29.205 1.00 94.69 127 ILE A O 1
ATOM 1006 N N . GLU A 1 128 ? 18.440 -2.976 -27.657 1.00 93.81 128 GLU A N 1
ATOM 1007 C CA . GLU A 1 128 ? 19.237 -1.848 -28.164 1.00 93.81 128 GLU A CA 1
ATOM 1008 C C . GLU A 1 128 ? 20.726 -2.215 -28.301 1.00 93.81 128 GLU A C 1
ATOM 1010 O O . GLU A 1 128 ? 21.355 -1.957 -29.329 1.00 93.81 128 GLU A O 1
ATOM 1015 N N . ARG A 1 129 ? 21.290 -2.904 -27.300 1.00 93.56 129 ARG A N 1
ATOM 1016 C CA . ARG A 1 129 ? 22.678 -3.388 -27.337 1.00 93.56 129 ARG A CA 1
ATOM 1017 C C . ARG A 1 129 ? 22.913 -4.402 -28.463 1.00 93.56 129 ARG A C 1
ATOM 1019 O O . ARG A 1 129 ? 23.933 -4.340 -29.141 1.00 93.56 129 ARG A O 1
ATOM 1026 N N . LEU A 1 130 ? 21.995 -5.352 -28.652 1.00 94.19 130 LEU A N 1
ATOM 1027 C CA . LEU A 1 130 ? 22.102 -6.369 -29.706 1.00 94.19 130 LEU A CA 1
ATOM 1028 C C . LEU A 1 130 ? 21.949 -5.772 -31.111 1.00 94.19 130 LEU A C 1
ATOM 1030 O O . LEU A 1 130 ? 22.596 -6.237 -32.046 1.00 94.19 130 LEU A O 1
ATOM 1034 N N . GLU A 1 131 ? 21.102 -4.757 -31.273 1.00 92.38 131 GLU A N 1
ATOM 1035 C CA . GLU A 1 131 ? 20.968 -4.021 -32.532 1.00 92.38 131 GLU A CA 1
ATOM 1036 C C . GLU A 1 131 ? 22.230 -3.219 -32.858 1.00 92.38 131 GLU A C 1
ATOM 1038 O O . GLU A 1 131 ? 22.635 -3.166 -34.020 1.00 92.38 131 GLU A O 1
ATOM 1043 N N . ALA A 1 132 ? 22.890 -2.654 -31.843 1.00 89.56 132 ALA A N 1
ATOM 1044 C CA . ALA A 1 132 ? 24.158 -1.952 -32.009 1.00 89.56 132 ALA A CA 1
ATOM 1045 C C . ALA A 1 132 ? 25.311 -2.887 -32.423 1.00 89.56 132 ALA A C 1
ATOM 1047 O O . ALA A 1 132 ? 26.130 -2.497 -33.245 1.00 89.56 132 ALA A O 1
ATOM 1048 N N . GLU A 1 133 ? 25.355 -4.123 -31.913 1.00 88.31 133 GLU A N 1
ATOM 1049 C CA . GLU A 1 133 ? 26.371 -5.134 -32.275 1.00 88.31 133 GLU A CA 1
ATOM 1050 C C . GLU A 1 133 ? 26.206 -5.703 -33.699 1.00 88.31 133 GLU A C 1
ATOM 1052 O O . GLU A 1 133 ? 27.121 -6.342 -34.215 1.00 88.31 133 GLU A O 1
ATOM 1057 N N . LYS A 1 134 ? 25.042 -5.510 -34.337 1.00 77.75 134 LYS A N 1
ATOM 1058 C CA . LYS A 1 134 ? 24.757 -5.975 -35.709 1.00 77.75 134 LYS A CA 1
ATOM 1059 C C . LYS A 1 134 ? 25.160 -4.984 -36.809 1.00 77.75 134 LYS A C 1
ATOM 1061 O O . LYS A 1 134 ? 25.053 -5.342 -37.9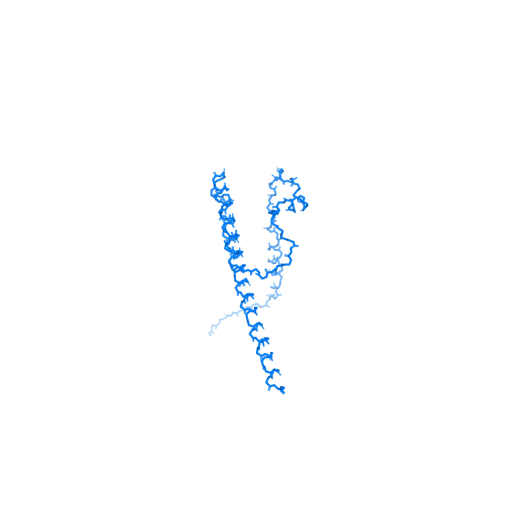84 1.00 77.75 134 LYS A O 1
ATOM 1066 N N . LYS A 1 135 ? 25.547 -3.759 -36.450 1.00 52.56 135 LYS A N 1
ATOM 1067 C CA . LYS A 1 135 ? 26.057 -2.731 -37.370 1.00 52.56 135 LYS A CA 1
ATOM 1068 C C . LYS A 1 135 ? 27.576 -2.767 -37.436 1.00 52.56 135 LYS A C 1
ATOM 1070 O O . LYS A 1 135 ? 28.083 -2.487 -38.543 1.00 52.56 135 LYS A O 1
#

Secondary structure (DSSP, 8-state):
--------------STHHHHHHHHHTS----------S------HHHHTTTS-SS-TTS------HHHHHHHHHHHHHHHHHHHHHH-GGGTTTTHHHHHHHHHHHHHHHHHHHHHHHHHHHHHHHHHHHHHHT-

Organism: NCBI:txid392033

pLDDT: mean 71.1, std 24.99, range [31.73, 98.12]

Foldseek 3Di:
DDDDDDDDPPDPPPPPPVVVVVVVVPPPPPDPDDDPPDDPPPCPPVVVVVVPDPDCPPDPPPQDALVNLVVVVVVVVVVLVVCCVVPNDVVCVVPVVVVVVVSVVVSVVSVVSVVVVVVVVVVVVVVVVVVVVVD

InterPro domains:
  IPR034743 RH1 domain [PF09744] (68-132)
  IPR034743 RH1 domain [PS51776] (52-135)